Protein AF-A0A699J9R4-F1 (afdb_monomer_lite)

Radius of gyration: 21.5 Å; chains: 1; bounding box: 44×42×64 Å

Sequence (155 aa):
MDAMKDWKRITTMMLDENPSIELTDDDATNLNRLFCASVKKAVGERIVPAIDHQKPNHTKAQKEMIESSKNNITVCMIKNYPHLMRKYIAVKAKVLSLVKIIVHMDLELYSLKSQDQGELKDYAQNKLKEVEDELVVKVKSAIREVTNGDDEYFL

InterPro domains:
  IPR039662 Cohesin subunit Scc3/SA [PTHR11199] (2-117)
  IPR056396 Cohesin subunit SCC3/SA, HEAT-repeats domain [PF24571] (1-117)

Foldseek 3Di:
DVVLLPLLVLLCLLLDPPPVSNDDPVRNLVSLVSNLVSLCVQLPHDPDDDPDPDDDDDDPVSNVSNVVSQASVQVSCVVRVVSQCVVCVVPVVSVVSSVVSVVSHDCVVVCVVVVHPPCVVVVVVVVVVVVVVVVVVVVVVVVVVVVVVVPPPDD

Structure (mmCIF, N/CA/C/O backbone):
data_AF-A0A699J9R4-F1
#
_entry.id   AF-A0A699J9R4-F1
#
loop_
_atom_site.group_PDB
_atom_site.id
_atom_site.type_symbol
_atom_site.label_atom_id
_atom_site.label_alt_id
_atom_site.label_comp_id
_atom_site.label_asym_id
_atom_site.label_entity_id
_atom_site.label_seq_id
_atom_site.pdbx_PDB_ins_code
_atom_site.Cartn_x
_atom_site.Cartn_y
_atom_site.Cartn_z
_atom_site.occupancy
_atom_site.B_iso_or_equiv
_atom_site.auth_seq_id
_atom_site.auth_comp_id
_atom_site.auth_asym_id
_atom_site.auth_atom_id
_atom_site.pdbx_PDB_model_num
ATOM 1 N N . MET A 1 1 ? -0.769 4.253 23.135 1.00 59.78 1 MET A N 1
ATOM 2 C CA . MET A 1 1 ? -0.810 3.551 21.828 1.00 59.78 1 MET A CA 1
ATOM 3 C C . MET A 1 1 ? -0.939 4.532 20.656 1.00 59.78 1 MET A C 1
ATOM 5 O O . MET A 1 1 ? -0.663 4.133 19.533 1.00 59.78 1 MET A O 1
ATOM 9 N N . ASP A 1 2 ? -1.271 5.805 20.904 1.00 74.44 2 ASP A N 1
ATOM 10 C CA . ASP A 1 2 ? -1.506 6.814 19.856 1.00 74.44 2 ASP A CA 1
ATOM 11 C C . ASP A 1 2 ? -0.291 7.137 18.987 1.00 74.44 2 ASP A C 1
ATOM 13 O O . ASP A 1 2 ? -0.450 7.320 17.787 1.00 74.44 2 ASP A O 1
ATOM 17 N N . ALA A 1 3 ? 0.927 7.079 19.536 1.00 77.94 3 ALA A N 1
ATOM 18 C CA . ALA A 1 3 ? 2.150 7.259 18.749 1.00 77.94 3 ALA A CA 1
ATOM 19 C C . ALA A 1 3 ? 2.271 6.252 17.586 1.00 77.94 3 ALA A C 1
ATOM 21 O O . ALA A 1 3 ? 2.770 6.590 16.519 1.00 77.94 3 ALA A O 1
ATOM 22 N N . MET A 1 4 ? 1.755 5.026 17.748 1.00 84.19 4 MET A N 1
ATOM 23 C CA . MET A 1 4 ? 1.769 4.006 16.686 1.00 84.19 4 MET A CA 1
ATOM 24 C C . MET A 1 4 ? 0.748 4.289 15.571 1.00 84.19 4 MET A C 1
ATOM 26 O O . MET A 1 4 ? 0.805 3.650 14.520 1.00 84.19 4 MET A O 1
ATOM 30 N N . LYS A 1 5 ? -0.185 5.224 15.797 1.00 89.00 5 LYS A N 1
ATOM 31 C CA . LYS A 1 5 ? -1.186 5.686 14.828 1.00 89.00 5 LYS A CA 1
ATOM 32 C C . LYS A 1 5 ? -0.816 7.023 14.181 1.00 89.00 5 LYS A C 1
ATOM 34 O O . LYS A 1 5 ? -1.581 7.509 13.351 1.00 89.00 5 LYS A O 1
ATOM 39 N N . ASP A 1 6 ? 0.347 7.601 14.501 1.00 92.94 6 ASP A N 1
ATOM 40 C CA . ASP A 1 6 ? 0.863 8.781 13.798 1.00 92.94 6 ASP A CA 1
ATOM 41 C C . ASP A 1 6 ? 1.447 8.389 12.431 1.00 92.94 6 ASP A C 1
ATOM 43 O O . ASP A 1 6 ? 2.642 8.471 12.140 1.00 92.94 6 ASP A O 1
ATOM 47 N N . TRP A 1 7 ? 0.561 7.901 11.568 1.00 94.88 7 TRP A N 1
ATOM 48 C CA . TRP A 1 7 ? 0.883 7.440 10.225 1.00 94.88 7 TRP A CA 1
ATOM 49 C C . TRP A 1 7 ? 1.399 8.561 9.336 1.00 94.88 7 TRP A C 1
ATOM 51 O O . TRP A 1 7 ? 2.205 8.309 8.443 1.00 94.88 7 TRP A O 1
ATOM 61 N N . LYS A 1 8 ? 0.993 9.808 9.602 1.00 93.12 8 LYS A N 1
ATOM 62 C CA . LYS A 1 8 ? 1.555 10.974 8.923 1.00 93.12 8 LYS A CA 1
ATOM 63 C C . LYS A 1 8 ? 3.044 11.090 9.231 1.00 93.12 8 LYS A C 1
ATOM 65 O O . LYS A 1 8 ? 3.836 11.175 8.301 1.00 93.12 8 LYS A O 1
ATOM 70 N N . ARG A 1 9 ? 3.439 11.035 10.507 1.00 94.00 9 ARG A N 1
ATOM 71 C CA . ARG A 1 9 ? 4.856 11.095 10.880 1.00 94.00 9 ARG A CA 1
ATOM 72 C C . ARG A 1 9 ? 5.646 9.912 10.325 1.00 94.00 9 ARG A C 1
ATOM 74 O O . ARG A 1 9 ? 6.721 10.129 9.775 1.00 94.00 9 ARG A O 1
ATOM 81 N N . ILE A 1 10 ? 5.099 8.698 10.414 1.00 94.69 10 ILE A N 1
ATOM 82 C CA . ILE A 1 10 ? 5.744 7.478 9.898 1.00 94.69 10 ILE A CA 1
ATOM 83 C C . ILE A 1 10 ? 5.983 7.575 8.385 1.00 94.69 10 ILE A C 1
ATOM 85 O O . ILE A 1 10 ? 7.098 7.347 7.925 1.00 94.69 10 ILE A O 1
ATOM 89 N N . THR A 1 11 ? 4.967 7.954 7.606 1.00 94.19 11 THR A N 1
ATOM 90 C CA . THR A 1 11 ? 5.101 8.085 6.144 1.00 94.19 11 THR A CA 1
ATOM 91 C C . THR A 1 11 ? 6.066 9.200 5.750 1.00 94.19 11 THR A C 1
ATOM 93 O O . THR A 1 11 ? 6.838 9.011 4.815 1.00 94.19 11 THR A O 1
ATOM 96 N N . THR A 1 12 ? 6.103 10.318 6.485 1.00 93.69 12 THR A N 1
ATOM 97 C CA . THR A 1 12 ? 7.126 11.357 6.285 1.00 93.69 12 THR A CA 1
ATOM 98 C C . THR A 1 12 ? 8.535 10.827 6.552 1.00 93.69 12 THR A C 1
ATOM 100 O O . THR A 1 12 ? 9.411 11.064 5.734 1.00 93.69 12 THR A O 1
ATOM 103 N N . MET A 1 13 ? 8.751 10.066 7.631 1.00 94.00 13 MET A N 1
ATOM 104 C CA . MET A 1 13 ? 10.058 9.455 7.920 1.00 94.00 13 MET A CA 1
ATOM 105 C C . MET A 1 13 ? 10.493 8.469 6.830 1.00 94.00 13 MET A C 1
ATOM 107 O O . MET A 1 13 ? 11.653 8.453 6.444 1.00 94.00 13 MET A O 1
ATOM 111 N N . MET A 1 14 ? 9.569 7.663 6.297 1.00 93.44 14 MET A N 1
ATOM 112 C CA . MET A 1 14 ? 9.872 6.746 5.189 1.00 93.44 14 MET A CA 1
ATOM 113 C C . MET A 1 14 ? 10.244 7.498 3.900 1.00 93.44 14 MET A C 1
ATOM 115 O O . MET A 1 14 ? 11.089 7.047 3.125 1.00 93.44 14 MET A O 1
ATOM 119 N N . LEU A 1 15 ? 9.616 8.649 3.657 1.00 94.06 15 LEU A N 1
ATOM 120 C CA . LEU A 1 15 ? 9.849 9.467 2.469 1.00 94.06 15 LEU A CA 1
ATOM 121 C C . LEU A 1 15 ? 11.043 10.413 2.590 1.00 94.06 15 LEU A C 1
ATOM 123 O O . LEU A 1 15 ? 11.474 10.905 1.557 1.00 94.06 15 LEU A O 1
ATOM 127 N N . ASP A 1 16 ? 11.598 10.627 3.782 1.00 91.88 16 ASP A N 1
ATOM 128 C CA . ASP A 1 16 ? 12.699 11.569 3.991 1.00 91.88 16 ASP A CA 1
ATOM 129 C C . ASP A 1 16 ? 13.937 11.188 3.158 1.00 91.88 16 ASP A C 1
ATOM 131 O O . ASP A 1 16 ? 14.339 10.022 3.115 1.00 91.88 16 ASP A O 1
ATOM 135 N N . GLU A 1 17 ? 14.490 12.167 2.447 1.00 87.12 17 GLU A N 1
ATOM 136 C CA . GLU A 1 17 ? 15.661 12.035 1.566 1.00 87.12 17 GLU A CA 1
ATOM 137 C C . GLU A 1 17 ? 16.864 12.814 2.117 1.00 87.12 17 GLU A C 1
ATOM 139 O O . GLU A 1 17 ? 17.897 12.910 1.461 1.00 87.12 17 GLU A O 1
ATOM 144 N N . ASN A 1 18 ? 16.748 13.407 3.311 1.00 89.69 18 ASN A N 1
ATOM 145 C CA . ASN A 1 18 ? 17.858 14.103 3.942 1.00 89.69 18 ASN A CA 1
ATOM 146 C C . ASN A 1 18 ? 18.941 13.090 4.359 1.00 89.69 18 ASN A C 1
ATOM 148 O O . ASN A 1 18 ? 18.699 12.320 5.290 1.00 89.69 18 ASN A O 1
ATOM 152 N N . PRO A 1 19 ? 20.157 13.138 3.777 1.00 83.81 19 PRO A N 1
ATOM 153 C CA . PRO A 1 19 ? 21.193 12.132 4.023 1.00 83.81 19 PRO A CA 1
ATOM 154 C C . PRO A 1 19 ? 21.604 11.998 5.497 1.00 83.81 19 PRO A C 1
ATOM 156 O O . PRO A 1 19 ? 22.074 10.948 5.919 1.00 83.81 19 PRO A O 1
ATOM 159 N N . SER A 1 20 ? 21.420 13.052 6.300 1.00 84.75 20 SER A N 1
ATOM 160 C CA . SER A 1 20 ? 21.769 13.056 7.728 1.00 84.75 20 SER A CA 1
ATOM 161 C C . SER A 1 20 ? 20.805 12.252 8.605 1.00 84.75 20 SER A C 1
ATOM 163 O O . SER A 1 20 ? 21.132 11.945 9.749 1.00 84.75 20 SER A O 1
ATOM 165 N N . ILE A 1 21 ? 19.598 11.975 8.109 1.00 85.31 21 ILE A N 1
ATOM 166 C CA . ILE A 1 21 ? 18.527 11.278 8.841 1.00 85.31 21 ILE A CA 1
ATOM 167 C C . ILE A 1 21 ? 17.839 10.209 7.984 1.00 85.31 21 ILE A C 1
ATOM 169 O O . ILE A 1 21 ? 16.814 9.660 8.394 1.00 85.31 21 ILE A O 1
ATOM 173 N N . GLU A 1 22 ? 18.377 9.933 6.795 1.00 89.62 22 GLU A N 1
ATOM 174 C CA . GLU A 1 22 ? 17.865 8.909 5.902 1.00 89.62 22 GLU A CA 1
ATOM 175 C C . GLU A 1 22 ? 17.963 7.550 6.592 1.00 89.62 22 GLU A C 1
ATOM 177 O O . GLU A 1 22 ? 18.964 7.197 7.221 1.00 89.62 22 GLU A O 1
ATOM 182 N N . LEU A 1 23 ? 16.877 6.791 6.503 1.00 90.50 23 LEU A N 1
ATOM 183 C CA . LEU A 1 23 ? 16.808 5.478 7.117 1.00 90.50 23 LEU A CA 1
ATOM 184 C C . LEU A 1 23 ? 17.715 4.509 6.367 1.00 90.50 23 LEU A C 1
ATOM 186 O O . LEU A 1 23 ? 17.668 4.420 5.138 1.00 90.50 23 LEU A O 1
ATOM 190 N N . THR A 1 24 ? 18.453 3.701 7.124 1.00 92.19 24 THR A N 1
ATOM 191 C CA . THR A 1 24 ? 19.108 2.518 6.565 1.00 92.19 24 THR A CA 1
ATOM 192 C C . THR A 1 24 ? 18.065 1.583 5.943 1.00 92.19 24 THR A C 1
ATOM 194 O O . THR A 1 24 ? 16.870 1.653 6.255 1.00 92.19 24 THR A O 1
ATOM 197 N N . ASP A 1 25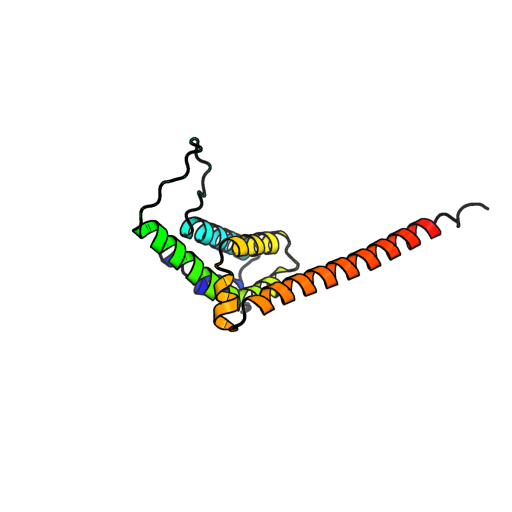 ? 18.485 0.677 5.057 1.00 90.00 25 ASP A N 1
ATOM 198 C CA . ASP A 1 25 ? 17.544 -0.253 4.422 1.00 90.00 25 ASP A CA 1
ATOM 199 C C . ASP A 1 25 ? 16.800 -1.129 5.450 1.00 90.00 25 ASP A C 1
ATOM 201 O O . ASP A 1 25 ? 15.589 -1.360 5.316 1.00 90.00 25 ASP A O 1
ATOM 205 N N . ASP A 1 26 ? 17.505 -1.532 6.511 1.00 91.12 26 ASP A N 1
ATOM 206 C CA . ASP A 1 26 ? 16.963 -2.286 7.641 1.00 91.12 26 ASP A CA 1
ATOM 207 C C . ASP A 1 26 ? 15.961 -1.455 8.445 1.00 91.12 26 ASP A C 1
ATOM 209 O O . ASP A 1 26 ? 14.844 -1.916 8.706 1.00 91.12 26 ASP A O 1
ATOM 213 N N . ASP A 1 27 ? 16.299 -0.206 8.779 1.00 93.12 27 ASP A N 1
ATOM 214 C CA . ASP A 1 27 ? 15.396 0.689 9.508 1.00 93.12 27 ASP A CA 1
ATOM 215 C C . ASP A 1 27 ? 14.145 1.010 8.691 1.00 93.12 27 ASP A C 1
ATOM 217 O O . ASP A 1 27 ? 13.029 0.956 9.212 1.00 93.12 27 ASP A O 1
ATOM 221 N N . ALA A 1 28 ? 14.294 1.261 7.388 1.00 92.06 28 ALA A N 1
ATOM 222 C CA . ALA A 1 28 ? 13.175 1.476 6.478 1.00 92.06 28 ALA A CA 1
ATOM 223 C C . ALA A 1 28 ? 12.277 0.232 6.392 1.00 92.06 28 ALA A C 1
ATOM 225 O O . ALA A 1 28 ? 11.046 0.336 6.378 1.00 92.06 28 ALA A O 1
ATOM 226 N N . THR A 1 29 ? 12.871 -0.962 6.361 1.00 91.81 29 THR A N 1
ATOM 227 C CA . THR A 1 29 ? 12.135 -2.232 6.366 1.00 91.81 29 THR A CA 1
ATOM 228 C C . THR A 1 29 ? 11.381 -2.437 7.679 1.00 91.81 29 THR A C 1
ATOM 230 O O . THR A 1 29 ? 10.202 -2.810 7.664 1.00 91.81 29 THR A O 1
ATOM 233 N N . ASN A 1 30 ? 12.017 -2.154 8.813 1.00 93.00 30 ASN A N 1
ATOM 234 C CA . ASN A 1 30 ? 11.406 -2.256 10.134 1.00 93.00 30 ASN A CA 1
ATOM 235 C C . ASN A 1 30 ? 10.280 -1.236 10.319 1.00 93.00 30 ASN A C 1
ATOM 237 O O . ASN A 1 30 ? 9.200 -1.596 10.794 1.00 93.00 30 ASN A O 1
ATOM 241 N N . LEU A 1 31 ? 10.478 0.002 9.865 1.00 93.88 31 LEU A N 1
ATOM 242 C CA . LEU A 1 31 ? 9.460 1.044 9.906 1.00 93.88 31 LEU A CA 1
ATOM 243 C C . LEU A 1 31 ? 8.259 0.694 9.020 1.00 93.88 31 LEU A C 1
ATOM 245 O O . LEU A 1 31 ? 7.117 0.852 9.447 1.00 93.88 31 LEU A O 1
ATOM 249 N N . ASN A 1 32 ? 8.488 0.128 7.833 1.00 93.12 32 ASN A N 1
ATOM 250 C CA . ASN A 1 32 ? 7.415 -0.349 6.961 1.00 93.12 32 ASN A CA 1
ATOM 251 C C . ASN A 1 32 ? 6.613 -1.502 7.599 1.00 93.12 32 ASN A C 1
ATOM 253 O O . ASN A 1 32 ? 5.382 -1.533 7.530 1.00 93.12 32 ASN A O 1
ATOM 257 N N . ARG A 1 33 ? 7.291 -2.443 8.271 1.00 91.62 33 ARG A N 1
ATOM 258 C CA . ARG A 1 33 ? 6.631 -3.521 9.030 1.00 91.62 33 ARG A CA 1
ATOM 259 C C . ARG A 1 33 ? 5.801 -2.966 10.185 1.00 91.62 33 ARG A C 1
ATOM 261 O O . ARG A 1 33 ? 4.652 -3.378 10.351 1.00 91.62 33 ARG A O 1
ATOM 268 N N . LEU A 1 34 ? 6.360 -2.023 10.946 1.00 93.06 34 LEU A N 1
ATOM 269 C CA . LEU A 1 34 ? 5.670 -1.336 12.037 1.00 93.06 34 LEU A CA 1
ATOM 270 C C . LEU A 1 34 ? 4.425 -0.609 11.525 1.00 93.06 34 LEU A C 1
ATOM 272 O O . LEU A 1 34 ? 3.353 -0.754 12.109 1.00 93.06 34 LEU A O 1
ATOM 276 N N . PHE A 1 35 ? 4.556 0.119 10.416 1.00 94.00 35 PHE A N 1
ATOM 277 C CA . PHE A 1 35 ? 3.461 0.820 9.761 1.00 94.00 35 PHE A CA 1
ATOM 278 C C . PHE A 1 35 ? 2.323 -0.134 9.383 1.00 94.00 35 PHE A C 1
ATOM 280 O O . PHE A 1 35 ? 1.179 0.062 9.787 1.00 94.00 35 PHE A O 1
ATOM 287 N N . CYS A 1 36 ? 2.641 -1.229 8.688 1.00 91.50 36 CYS A N 1
ATOM 288 C CA . CYS A 1 36 ? 1.651 -2.235 8.309 1.00 91.50 36 CYS A CA 1
ATOM 289 C C . CYS A 1 36 ? 0.966 -2.857 9.534 1.00 91.50 36 CYS A C 1
ATOM 291 O O . CYS A 1 36 ? -0.256 -3.002 9.565 1.00 91.50 36 CYS A O 1
ATOM 293 N N . ALA A 1 37 ? 1.742 -3.230 10.554 1.00 91.00 37 ALA A N 1
ATOM 294 C CA . ALA A 1 37 ? 1.213 -3.840 11.768 1.00 91.00 37 ALA A CA 1
ATOM 295 C C . ALA A 1 37 ? 0.308 -2.875 12.547 1.00 91.00 37 ALA A C 1
ATOM 297 O O . ALA A 1 37 ? -0.718 -3.297 13.084 1.00 91.00 37 ALA A O 1
ATOM 298 N N . SER A 1 38 ? 0.652 -1.584 12.593 1.00 93.44 38 SER A N 1
ATOM 299 C CA . SER A 1 38 ? -0.149 -0.591 13.304 1.00 93.44 38 SER A CA 1
ATOM 300 C C . SER A 1 38 ? -1.471 -0.299 12.598 1.00 93.44 38 SER A C 1
ATOM 302 O O . SER A 1 38 ? -2.495 -0.198 13.276 1.00 93.44 38 SER A O 1
ATOM 304 N N . VAL A 1 39 ? -1.485 -0.267 11.259 1.00 93.31 39 VAL A N 1
ATOM 305 C CA . VAL A 1 39 ? -2.722 -0.184 10.463 1.00 93.31 39 VAL A CA 1
ATOM 306 C C . VAL A 1 39 ? -3.615 -1.389 10.735 1.00 93.31 39 VAL A C 1
ATOM 308 O O . VAL A 1 39 ? -4.756 -1.211 11.159 1.00 93.31 39 VAL A O 1
ATOM 311 N N . LYS A 1 40 ? -3.084 -2.609 10.590 1.00 90.81 40 LYS A N 1
ATOM 312 C CA . LYS A 1 40 ? -3.826 -3.857 10.839 1.00 90.81 40 LYS A CA 1
ATOM 313 C C . LYS A 1 40 ? -4.443 -3.899 12.231 1.00 90.81 40 LYS A C 1
ATOM 315 O O . LYS A 1 40 ? -5.631 -4.171 12.385 1.00 90.81 40 LYS A O 1
ATOM 320 N N . LYS A 1 41 ? -3.655 -3.539 13.247 1.00 90.25 41 LYS A N 1
ATOM 321 C CA . LYS A 1 41 ? -4.136 -3.437 14.626 1.00 90.25 41 LYS A CA 1
ATOM 322 C C . LYS A 1 41 ? -5.285 -2.442 14.761 1.00 90.25 41 LYS A C 1
ATOM 324 O O . LYS A 1 41 ? -6.256 -2.719 15.459 1.00 90.25 41 LYS A O 1
ATOM 329 N N . ALA A 1 42 ? -5.157 -1.272 14.135 1.00 90.94 42 ALA A N 1
ATOM 330 C CA . ALA A 1 42 ? -6.137 -0.199 14.245 1.00 90.94 42 ALA A CA 1
ATOM 331 C C . ALA A 1 42 ? -7.476 -0.553 13.587 1.00 90.94 42 ALA A C 1
ATOM 333 O O . ALA A 1 42 ? -8.512 -0.119 14.084 1.00 90.94 42 ALA A O 1
ATOM 334 N N . VAL A 1 43 ? -7.461 -1.373 12.531 1.00 88.12 43 VAL A N 1
ATOM 335 C CA . VAL A 1 43 ? -8.678 -1.863 11.865 1.00 88.12 43 VAL A CA 1
ATOM 336 C C . VAL A 1 43 ? -9.234 -3.159 12.471 1.00 88.12 43 VAL A C 1
ATOM 338 O O . VAL A 1 43 ? -10.186 -3.729 11.944 1.00 88.12 43 VAL A O 1
ATOM 341 N N . GLY A 1 44 ? -8.675 -3.613 13.597 1.00 83.06 44 GLY A N 1
ATOM 342 C CA . GLY A 1 44 ? -9.162 -4.778 14.337 1.00 83.06 44 GLY A CA 1
ATOM 343 C C . GLY A 1 44 ? -8.684 -6.128 13.799 1.00 83.06 44 GLY A C 1
ATOM 344 O O . GLY A 1 44 ? -9.174 -7.161 14.257 1.00 83.06 44 GLY A O 1
ATOM 345 N N . GLU A 1 45 ? -7.720 -6.160 12.871 1.00 82.94 45 GLU A N 1
ATOM 346 C CA . GLU A 1 45 ? -7.126 -7.425 12.446 1.00 82.94 45 GLU A CA 1
ATOM 347 C C . GLU A 1 45 ? -6.324 -8.061 13.579 1.00 82.94 45 GLU A C 1
ATOM 349 O O . GLU A 1 45 ? -5.542 -7.420 14.291 1.00 82.94 45 GLU A O 1
ATOM 354 N N . ARG A 1 46 ? -6.492 -9.377 13.715 1.00 70.56 46 ARG A N 1
ATOM 355 C CA . ARG A 1 46 ? -5.679 -10.175 14.625 1.00 70.56 46 ARG A CA 1
ATOM 356 C C . ARG A 1 46 ? -4.258 -10.257 14.076 1.00 70.56 46 ARG A C 1
ATOM 358 O O . ARG A 1 46 ? -4.023 -10.812 13.011 1.00 70.56 46 ARG A O 1
ATOM 365 N N . ILE A 1 47 ? -3.314 -9.714 14.838 1.00 65.56 47 ILE A N 1
ATOM 366 C CA . ILE A 1 47 ? -1.879 -9.776 14.523 1.00 65.56 47 ILE A CA 1
ATOM 367 C C . ILE A 1 47 ? -1.306 -11.155 14.886 1.00 65.56 47 ILE A C 1
ATOM 369 O O . ILE A 1 47 ? -0.334 -11.601 14.286 1.00 65.56 47 ILE A O 1
ATOM 373 N N . VAL A 1 48 ? -1.926 -11.840 15.852 1.00 69.56 48 VAL A N 1
ATOM 374 C CA . VAL A 1 48 ? -1.541 -13.179 16.315 1.00 69.56 48 VAL A CA 1
ATOM 375 C C . VAL A 1 48 ? -2.637 -14.176 15.918 1.00 69.56 48 VAL A C 1
ATOM 377 O O . VAL A 1 48 ? -3.811 -13.893 16.181 1.00 69.56 48 VAL A O 1
ATOM 380 N N . PRO A 1 49 ? -2.297 -15.327 15.305 1.00 61.16 49 PRO A N 1
ATOM 381 C CA . PRO A 1 49 ? -3.257 -16.394 15.045 1.00 61.16 49 PRO A CA 1
ATOM 382 C C . PRO A 1 49 ? -3.889 -16.860 16.360 1.00 61.16 49 PRO A C 1
ATOM 384 O O . PRO A 1 49 ? -3.185 -17.236 17.294 1.00 61.16 49 PRO A O 1
ATOM 387 N N . ALA A 1 50 ? -5.215 -16.804 16.456 1.00 61.19 50 ALA A N 1
ATOM 388 C CA . ALA A 1 50 ? -5.921 -17.343 17.609 1.00 61.19 50 ALA A CA 1
ATOM 389 C C . ALA A 1 50 ? -6.131 -18.851 17.427 1.00 61.19 50 ALA A C 1
ATOM 391 O O . ALA A 1 50 ? -6.403 -19.303 16.318 1.00 61.19 50 ALA A O 1
ATOM 392 N N . ILE A 1 51 ? -6.070 -19.598 18.532 1.00 61.03 51 ILE A N 1
ATOM 393 C CA . ILE A 1 51 ? -6.476 -21.014 18.596 1.00 61.03 51 ILE A CA 1
ATOM 394 C C . ILE A 1 51 ? -7.983 -21.148 18.291 1.00 61.03 51 ILE A C 1
ATOM 396 O O . ILE A 1 51 ? -8.450 -22.199 17.869 1.00 61.03 51 ILE A O 1
ATOM 400 N N . ASP A 1 52 ? -8.728 -20.052 18.453 1.00 59.12 52 ASP A N 1
ATOM 401 C CA . ASP A 1 52 ? -10.173 -19.994 18.302 1.00 59.12 52 ASP A CA 1
ATOM 402 C C . ASP A 1 52 ? -10.593 -19.218 17.036 1.00 59.12 52 ASP A C 1
ATOM 404 O O . ASP A 1 52 ? -10.273 -18.031 16.855 1.00 59.12 52 ASP A O 1
ATOM 408 N N . HIS A 1 53 ? -11.325 -19.886 16.139 1.00 64.94 53 HIS A N 1
ATOM 409 C CA . HIS A 1 53 ? -11.755 -19.348 14.840 1.00 64.94 53 HIS A CA 1
ATOM 410 C C . HIS A 1 53 ? -12.898 -18.325 14.945 1.00 64.94 53 HIS A C 1
ATOM 412 O O . HIS A 1 53 ? -13.274 -17.710 13.943 1.00 64.94 53 HIS A O 1
ATOM 418 N N . GLN A 1 54 ? -13.448 -18.101 16.142 1.00 60.88 54 GLN A N 1
ATOM 419 C CA . GLN A 1 54 ? -14.575 -17.195 16.327 1.00 60.88 54 GLN A CA 1
ATOM 420 C C . GLN A 1 54 ? -14.184 -15.749 15.978 1.00 60.88 54 GLN A C 1
ATOM 422 O O . GLN A 1 54 ? -13.124 -15.252 16.377 1.00 60.88 54 GLN A O 1
ATOM 427 N N . LYS A 1 55 ? -15.011 -15.068 15.172 1.00 64.88 55 LYS A N 1
ATOM 428 C CA . LYS A 1 55 ? -14.823 -13.642 14.867 1.00 64.88 55 LYS A CA 1
ATOM 429 C C . LYS A 1 55 ? -15.018 -12.837 16.161 1.00 64.88 55 LYS A C 1
ATOM 431 O O . LYS A 1 55 ? -16.035 -13.039 16.822 1.00 64.88 55 LYS A O 1
ATOM 436 N N . PRO A 1 56 ? -14.094 -11.931 16.529 1.00 65.81 56 PRO A N 1
ATOM 437 C CA . PRO A 1 56 ? -14.271 -11.087 17.703 1.00 65.81 56 PRO A CA 1
ATOM 438 C C . PRO A 1 56 ? -15.534 -10.232 17.550 1.00 65.81 56 PRO A C 1
ATOM 440 O O . PRO A 1 56 ? -15.694 -9.526 16.553 1.00 65.81 56 PRO A O 1
ATOM 443 N N . ASN A 1 57 ? -16.4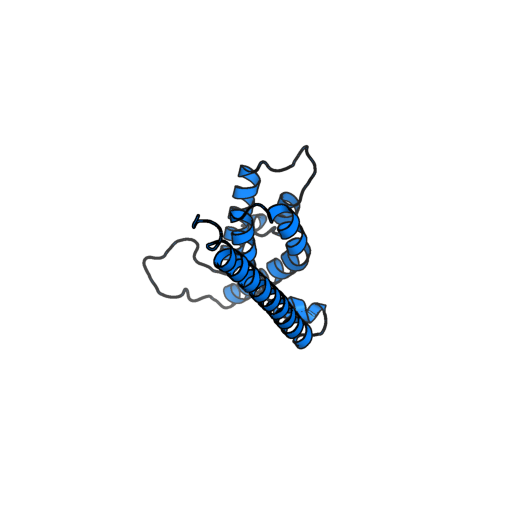33 -10.278 18.531 1.00 73.50 57 ASN A N 1
ATOM 444 C CA . ASN A 1 57 ? -17.577 -9.373 18.569 1.00 73.50 57 ASN A CA 1
ATOM 445 C C . ASN A 1 57 ? -17.090 -7.974 18.971 1.00 73.50 57 ASN A C 1
ATOM 447 O O . ASN A 1 57 ? -16.672 -7.765 20.108 1.00 73.50 57 ASN A O 1
ATOM 451 N N . HIS A 1 58 ? -17.135 -7.017 18.042 1.00 80.75 58 HIS A N 1
ATOM 452 C CA . HIS A 1 58 ? -16.777 -5.626 18.325 1.00 80.75 58 HIS A CA 1
ATOM 453 C C . HIS A 1 58 ? -17.949 -4.851 18.928 1.00 80.75 58 HIS A C 1
ATOM 455 O O . HIS A 1 58 ? -19.069 -4.890 18.406 1.00 80.75 58 HIS A O 1
ATOM 461 N N . THR A 1 59 ? -17.672 -4.086 19.985 1.00 89.56 59 THR A N 1
ATOM 462 C CA . THR A 1 59 ? -18.637 -3.132 20.548 1.00 89.56 59 THR A CA 1
ATOM 463 C C . THR A 1 59 ? -18.908 -1.987 19.566 1.00 89.56 59 THR A C 1
ATOM 465 O O . THR A 1 59 ? -18.126 -1.745 18.644 1.00 89.56 59 THR A O 1
ATOM 468 N N . LYS A 1 60 ? -20.008 -1.244 19.755 1.00 90.62 60 LYS A N 1
ATOM 469 C CA . LYS A 1 60 ? -20.335 -0.078 18.913 1.00 90.62 60 LYS A CA 1
ATOM 470 C C . LYS A 1 60 ? -19.185 0.939 18.870 1.00 90.62 60 LYS A C 1
ATOM 472 O O . LYS A 1 60 ? -18.734 1.294 17.788 1.00 90.62 60 LYS A O 1
ATOM 477 N N . ALA A 1 61 ? -18.649 1.302 20.036 1.00 90.94 61 ALA A N 1
ATOM 478 C CA . ALA A 1 61 ? -17.513 2.216 20.140 1.00 90.94 61 ALA A CA 1
ATOM 479 C C . ALA A 1 61 ? -16.266 1.687 19.407 1.00 90.94 61 ALA A C 1
ATOM 481 O O . ALA A 1 61 ? -15.578 2.439 18.725 1.00 90.94 61 ALA A O 1
ATOM 482 N N . GLN A 1 62 ? -15.987 0.379 19.478 1.00 88.50 62 GLN A N 1
ATOM 483 C CA . GLN A 1 62 ? -14.865 -0.216 18.743 1.00 88.50 62 GLN A CA 1
ATOM 484 C C . GLN A 1 62 ? -15.061 -0.147 17.227 1.00 88.50 62 GLN A C 1
ATOM 486 O O . GLN A 1 62 ? -14.104 0.138 16.512 1.00 88.50 62 GLN A O 1
ATOM 491 N N . LYS A 1 63 ? -16.283 -0.375 16.730 1.00 90.12 63 LYS A N 1
ATOM 492 C CA . LYS A 1 63 ? -16.594 -0.239 15.300 1.00 90.12 63 LYS A CA 1
ATOM 493 C C . LYS A 1 63 ? -16.375 1.195 14.818 1.00 90.12 63 LYS A C 1
ATOM 495 O O . LYS A 1 63 ? -15.728 1.388 13.798 1.00 90.12 63 LYS A O 1
ATOM 500 N N . GLU A 1 64 ? -16.834 2.186 15.580 1.00 92.19 64 GLU A N 1
ATOM 501 C CA . GLU A 1 64 ? -16.621 3.609 15.273 1.00 92.19 64 GLU A CA 1
ATOM 502 C C . GLU A 1 64 ? -15.126 3.976 15.265 1.00 92.19 64 GLU A C 1
ATOM 504 O O . GLU A 1 64 ? -14.657 4.673 14.365 1.00 92.19 64 GLU A O 1
ATOM 509 N N . MET A 1 65 ? -14.340 3.449 16.210 1.00 90.56 65 MET A N 1
ATOM 510 C CA . MET A 1 65 ? -12.884 3.645 16.240 1.00 90.56 65 MET A CA 1
ATOM 511 C C . MET A 1 65 ? -12.156 2.980 15.064 1.00 90.56 65 MET A C 1
ATOM 513 O O . MET A 1 65 ? -11.172 3.535 14.563 1.00 90.56 65 MET A O 1
ATOM 517 N N . ILE A 1 66 ? -12.599 1.793 14.639 1.00 91.19 66 ILE A N 1
ATOM 518 C CA . ILE A 1 66 ? -12.071 1.097 13.457 1.00 91.19 66 ILE A CA 1
ATOM 519 C C . ILE A 1 66 ? -12.368 1.919 12.205 1.00 91.19 66 ILE A C 1
ATOM 521 O O . ILE A 1 66 ? -11.462 2.163 11.413 1.00 91.19 66 ILE A O 1
ATOM 525 N N . GLU A 1 67 ? -13.601 2.396 12.058 1.00 91.50 67 GLU A N 1
ATOM 526 C CA . GLU A 1 67 ? -14.008 3.186 10.898 1.00 91.50 67 GLU A CA 1
ATOM 527 C C . GLU A 1 67 ? -13.251 4.520 10.832 1.00 91.50 67 GLU A C 1
ATOM 529 O O . GLU A 1 67 ? -12.652 4.863 9.816 1.00 91.50 67 GLU A O 1
ATOM 534 N N . SER A 1 68 ? -13.123 5.215 11.967 1.00 92.25 68 SER A N 1
ATOM 535 C CA . SER A 1 68 ? -12.269 6.404 12.072 1.00 92.25 68 SER A CA 1
ATOM 536 C C . SER A 1 68 ? -10.812 6.109 11.684 1.00 92.25 68 SER A C 1
ATOM 538 O O . SER A 1 68 ? -10.169 6.901 10.992 1.00 92.25 68 SER A O 1
ATOM 540 N N . SER A 1 69 ? -10.290 4.944 12.081 1.00 93.38 69 SER A N 1
ATOM 541 C CA . SER A 1 69 ? -8.937 4.513 11.726 1.00 93.38 69 SER A CA 1
ATOM 542 C C . SER A 1 69 ? -8.790 4.274 10.217 1.00 93.38 69 SER A C 1
ATOM 544 O O . SER A 1 69 ? -7.800 4.731 9.649 1.00 93.38 69 SER A O 1
ATOM 546 N N . LYS A 1 70 ? -9.769 3.645 9.548 1.00 92.62 70 LYS A N 1
ATOM 547 C CA . LYS A 1 70 ? -9.782 3.490 8.079 1.00 92.62 70 LYS A CA 1
ATOM 548 C C . LYS A 1 70 ? -9.768 4.838 7.360 1.00 92.62 70 LYS A C 1
ATOM 550 O O . LYS A 1 70 ? -8.968 5.045 6.446 1.00 92.62 70 LYS A O 1
ATOM 555 N N . ASN A 1 71 ? -10.570 5.794 7.821 1.00 91.75 71 ASN A N 1
ATOM 556 C CA . ASN A 1 71 ? -10.615 7.134 7.231 1.00 91.75 71 ASN A CA 1
ATOM 557 C C . ASN A 1 71 ? -9.269 7.855 7.373 1.00 91.75 71 ASN A C 1
ATOM 559 O O . ASN A 1 71 ? -8.744 8.416 6.408 1.00 91.75 71 ASN A O 1
ATOM 563 N N . ASN A 1 72 ? -8.651 7.769 8.552 1.00 91.88 72 ASN A N 1
ATOM 564 C CA . ASN A 1 72 ? -7.356 8.391 8.818 1.00 91.88 72 ASN A CA 1
ATOM 565 C C . ASN A 1 72 ? -6.228 7.799 7.956 1.00 91.88 72 ASN A C 1
ATOM 567 O O . ASN A 1 72 ? -5.446 8.561 7.377 1.00 91.88 72 ASN A O 1
ATOM 571 N N . ILE A 1 73 ? -6.147 6.465 7.822 1.00 92.94 73 ILE A N 1
ATOM 572 C CA . ILE A 1 73 ? -5.119 5.839 6.972 1.00 92.94 73 ILE A CA 1
ATOM 573 C C . ILE A 1 73 ? -5.348 6.183 5.504 1.00 92.94 73 ILE A C 1
ATOM 575 O O . ILE A 1 73 ? -4.396 6.488 4.788 1.00 92.94 73 ILE A O 1
ATOM 579 N N . THR A 1 74 ? -6.607 6.232 5.075 1.00 92.19 74 THR A N 1
ATOM 580 C CA . THR A 1 74 ? -6.980 6.599 3.710 1.00 92.19 74 THR A CA 1
ATOM 581 C C . THR A 1 74 ? -6.515 8.009 3.370 1.00 92.19 74 THR A C 1
ATOM 583 O O . THR A 1 74 ? -5.808 8.206 2.385 1.00 92.19 74 THR A O 1
ATOM 586 N N . VAL A 1 75 ? -6.824 8.999 4.214 1.00 90.00 75 VAL A N 1
ATOM 587 C CA . VAL A 1 75 ? -6.391 10.389 3.999 1.00 90.00 75 VAL A CA 1
ATOM 588 C C . VAL A 1 75 ? -4.867 10.512 3.979 1.00 90.00 75 VAL A C 1
ATOM 590 O O . VAL A 1 75 ? -4.330 11.269 3.165 1.00 90.00 75 VAL A O 1
ATOM 593 N N . CYS A 1 76 ? -4.174 9.782 4.856 1.00 91.75 76 CYS A N 1
ATOM 594 C CA . CYS A 1 76 ? -2.716 9.751 4.899 1.00 91.75 76 CYS A CA 1
ATOM 595 C C . CYS A 1 76 ? -2.131 9.193 3.595 1.00 91.75 76 CYS A C 1
ATOM 597 O O . CYS A 1 76 ? -1.246 9.797 2.990 1.00 91.75 76 CYS A O 1
ATOM 599 N N . MET A 1 77 ? -2.646 8.063 3.132 1.00 91.38 77 MET A N 1
ATOM 600 C CA . MET A 1 77 ? -2.056 7.330 2.025 1.00 91.38 77 MET A CA 1
ATOM 601 C C . MET A 1 77 ? -2.506 7.836 0.649 1.00 91.38 77 MET A C 1
ATOM 603 O O . MET A 1 77 ? -1.691 7.778 -0.258 1.00 91.38 77 MET A O 1
ATOM 607 N N . ILE A 1 78 ? -3.692 8.441 0.481 1.00 88.12 78 ILE A N 1
ATOM 608 C CA . ILE A 1 78 ? -4.059 9.157 -0.768 1.00 88.12 78 ILE A CA 1
ATOM 609 C C . ILE A 1 78 ? -2.939 10.118 -1.188 1.00 88.12 78 ILE A C 1
ATOM 611 O O . ILE A 1 78 ? -2.570 10.195 -2.356 1.00 88.12 78 ILE A O 1
ATOM 615 N N . LYS A 1 79 ? -2.385 10.850 -0.213 1.00 86.31 79 LYS A N 1
ATOM 616 C CA . LYS A 1 79 ? -1.344 11.853 -0.455 1.00 86.31 79 LYS A CA 1
ATOM 617 C C . LYS A 1 79 ? 0.036 11.233 -0.661 1.00 86.31 79 LYS A C 1
ATOM 619 O O . LYS A 1 79 ? 0.798 11.725 -1.478 1.00 86.31 79 LYS A O 1
ATOM 624 N N . ASN A 1 80 ? 0.365 10.180 0.087 1.00 91.12 80 ASN A N 1
ATOM 625 C CA . ASN A 1 80 ? 1.736 9.668 0.177 1.00 91.12 80 ASN A CA 1
ATOM 626 C C . ASN A 1 80 ? 1.997 8.406 -0.662 1.00 91.12 80 ASN A C 1
ATOM 628 O O . ASN A 1 80 ? 3.150 8.122 -0.979 1.00 91.12 80 A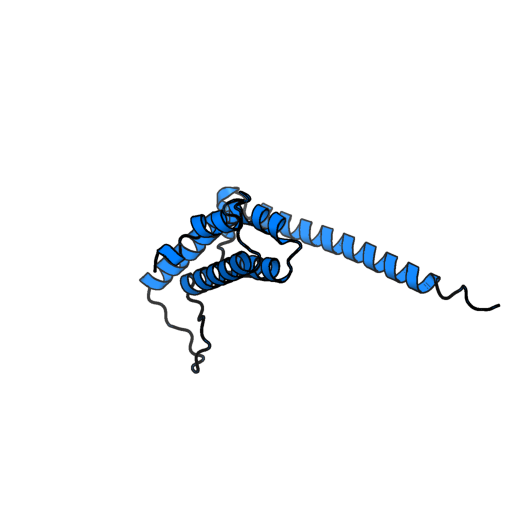SN A O 1
ATOM 632 N N . TYR A 1 81 ? 0.962 7.653 -1.045 1.00 91.31 81 TYR A N 1
ATOM 633 C CA . TYR A 1 81 ? 1.095 6.373 -1.749 1.00 91.31 81 TYR A CA 1
ATOM 634 C C . TYR A 1 81 ? 1.881 6.493 -3.066 1.00 91.31 81 TYR A C 1
ATOM 636 O O . TYR A 1 81 ? 2.812 5.708 -3.244 1.00 91.31 81 TYR A O 1
ATOM 644 N N . PRO A 1 82 ? 1.632 7.484 -3.954 1.00 90.75 82 PRO A N 1
ATOM 645 C CA . PRO A 1 82 ? 2.414 7.627 -5.185 1.00 90.75 82 PRO A CA 1
ATOM 646 C C . PRO A 1 82 ? 3.908 7.853 -4.923 1.00 90.75 82 PRO A C 1
ATOM 648 O O . PRO A 1 82 ? 4.752 7.298 -5.623 1.00 90.75 82 PRO A O 1
ATOM 651 N N . HIS A 1 83 ? 4.244 8.635 -3.896 1.00 93.88 83 HIS A N 1
ATOM 652 C CA . HIS A 1 83 ? 5.629 8.921 -3.525 1.00 93.88 83 HIS A CA 1
ATOM 653 C C . HIS A 1 83 ? 6.318 7.689 -2.931 1.00 93.88 83 HIS A C 1
ATOM 655 O O . HIS A 1 83 ? 7.436 7.360 -3.320 1.00 93.88 83 HIS A O 1
ATOM 661 N N . LEU A 1 84 ? 5.621 6.958 -2.056 1.00 93.62 84 LEU A N 1
ATOM 662 C CA . LEU A 1 84 ? 6.124 5.715 -1.469 1.00 93.62 84 LEU A CA 1
ATOM 663 C C . LEU A 1 84 ? 6.363 4.651 -2.544 1.00 93.62 84 LEU A C 1
ATOM 665 O O . LEU A 1 84 ? 7.385 3.968 -2.515 1.00 93.62 84 LEU A O 1
ATOM 669 N N . MET A 1 85 ? 5.451 4.539 -3.515 1.00 93.56 85 MET A N 1
ATOM 670 C CA . MET A 1 85 ? 5.623 3.649 -4.660 1.00 93.56 85 MET A CA 1
ATOM 671 C C . MET A 1 85 ? 6.857 4.030 -5.468 1.00 93.56 85 MET A C 1
ATOM 673 O O . MET A 1 85 ? 7.688 3.164 -5.700 1.00 93.56 85 MET A O 1
ATOM 677 N N . ARG A 1 86 ? 7.036 5.306 -5.838 1.00 94.00 86 ARG A N 1
ATOM 678 C CA . ARG A 1 86 ? 8.223 5.745 -6.596 1.00 94.00 86 ARG A CA 1
ATOM 679 C C . ARG A 1 86 ? 9.530 5.434 -5.866 1.00 94.00 86 ARG A C 1
ATOM 681 O O . ARG A 1 86 ? 10.436 4.893 -6.489 1.00 94.00 86 ARG A O 1
ATOM 688 N N . LYS A 1 87 ? 9.609 5.718 -4.560 1.00 93.62 87 LYS A N 1
ATOM 689 C CA . LYS A 1 87 ? 10.820 5.476 -3.756 1.00 93.62 87 LYS A CA 1
ATOM 690 C C . LYS A 1 87 ? 11.149 3.988 -3.624 1.00 93.62 87 LYS A C 1
ATOM 692 O O . LYS A 1 87 ? 12.313 3.607 -3.664 1.00 93.62 87 LYS A O 1
ATOM 697 N N . TYR A 1 88 ? 10.133 3.135 -3.476 1.00 92.50 88 TYR A N 1
ATOM 698 C CA . TYR A 1 88 ? 10.333 1.719 -3.163 1.00 92.50 88 TYR A CA 1
ATOM 699 C C . TYR A 1 88 ? 10.036 0.749 -4.309 1.00 92.50 88 TYR A C 1
ATOM 701 O O . TYR A 1 88 ? 10.117 -0.453 -4.072 1.00 92.50 88 TYR A O 1
ATOM 709 N N . ILE A 1 89 ? 9.735 1.207 -5.533 1.00 93.31 89 ILE A N 1
ATOM 710 C CA . ILE A 1 89 ? 9.299 0.340 -6.650 1.00 93.31 89 ILE A CA 1
ATOM 711 C C . ILE A 1 89 ? 10.288 -0.792 -6.966 1.00 93.31 89 ILE A C 1
ATOM 713 O O . ILE A 1 89 ? 9.872 -1.899 -7.298 1.00 93.31 89 ILE A O 1
ATOM 717 N N . ALA A 1 90 ? 11.588 -0.545 -6.788 1.00 92.00 90 ALA A N 1
ATOM 718 C CA . ALA A 1 90 ? 12.640 -1.539 -6.990 1.00 92.00 90 ALA A CA 1
ATOM 719 C C . ALA A 1 90 ? 12.724 -2.588 -5.858 1.00 92.00 90 ALA A C 1
ATOM 721 O O . ALA A 1 90 ? 13.336 -3.641 -6.027 1.00 92.00 90 ALA A O 1
ATOM 722 N N . VAL A 1 91 ? 12.095 -2.341 -4.703 1.00 91.62 91 VAL A N 1
ATOM 723 C CA . VAL A 1 91 ? 12.165 -3.197 -3.511 1.00 91.62 91 VAL A CA 1
ATOM 724 C C . VAL A 1 91 ? 10.862 -3.978 -3.338 1.00 91.62 91 VAL A C 1
ATOM 726 O O . VAL A 1 91 ? 9.956 -3.583 -2.596 1.00 91.62 91 VAL A O 1
ATOM 729 N N . LYS A 1 92 ? 10.787 -5.151 -3.981 1.00 91.12 92 LYS A N 1
ATOM 730 C CA . LYS A 1 92 ? 9.603 -6.036 -4.014 1.00 91.12 92 LYS A CA 1
ATOM 731 C C . LYS A 1 92 ? 8.924 -6.217 -2.651 1.00 91.12 92 LYS A C 1
ATOM 733 O O . LYS A 1 92 ? 7.705 -6.102 -2.550 1.00 91.12 92 LYS A O 1
ATOM 738 N N . ALA A 1 93 ? 9.688 -6.479 -1.588 1.00 90.00 93 ALA A N 1
ATOM 739 C CA . ALA A 1 93 ? 9.133 -6.702 -0.250 1.00 90.00 93 ALA A CA 1
ATOM 740 C C . ALA A 1 93 ? 8.414 -5.461 0.321 1.00 90.00 93 ALA A C 1
ATOM 742 O O . ALA A 1 93 ? 7.366 -5.589 0.967 1.00 90.00 93 ALA A O 1
ATOM 743 N N . LYS A 1 94 ? 8.944 -4.259 0.059 1.00 89.75 94 LYS A N 1
ATOM 744 C CA . LYS A 1 94 ? 8.356 -2.993 0.516 1.00 89.75 94 LYS A CA 1
ATOM 745 C C . LYS A 1 94 ? 7.099 -2.659 -0.286 1.00 89.75 94 LYS A C 1
ATOM 747 O O . LYS A 1 94 ? 6.070 -2.376 0.327 1.00 89.75 94 LYS A O 1
ATOM 752 N N . VAL A 1 95 ? 7.137 -2.829 -1.612 1.00 91.69 95 VAL A N 1
ATOM 753 C CA . VAL A 1 95 ? 5.964 -2.677 -2.499 1.00 91.69 95 VAL A CA 1
ATOM 754 C C . VAL A 1 95 ? 4.824 -3.600 -2.073 1.00 91.69 95 VAL A C 1
ATOM 756 O O . VAL A 1 95 ? 3.714 -3.130 -1.842 1.00 91.69 95 VAL A O 1
ATOM 759 N N . LEU A 1 96 ? 5.094 -4.898 -1.883 1.00 90.88 96 LEU A N 1
ATOM 760 C CA . LEU A 1 96 ? 4.074 -5.870 -1.467 1.00 90.88 96 LEU A CA 1
ATOM 761 C C . LEU A 1 96 ? 3.410 -5.496 -0.138 1.00 90.88 96 LEU A C 1
ATOM 763 O O . LEU A 1 96 ? 2.223 -5.750 0.059 1.00 90.88 96 LEU A O 1
ATOM 767 N N . SER A 1 97 ? 4.172 -4.913 0.785 1.00 89.56 97 SER A N 1
ATOM 768 C C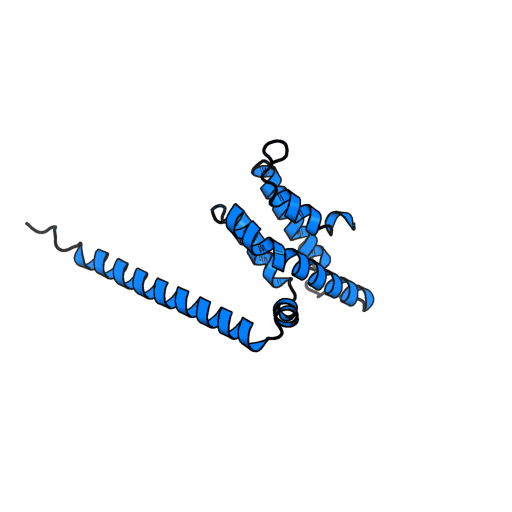A . SER A 1 97 ? 3.652 -4.483 2.083 1.00 89.56 97 SER A CA 1
ATOM 769 C C . SER A 1 97 ? 2.748 -3.256 1.945 1.00 89.56 97 SER A C 1
ATOM 771 O O . SER A 1 97 ? 1.661 -3.240 2.511 1.00 89.56 97 SER A O 1
ATOM 773 N N . LEU A 1 98 ? 3.145 -2.276 1.130 1.00 91.00 98 LEU A N 1
ATOM 774 C CA . LEU A 1 98 ? 2.357 -1.071 0.868 1.00 91.00 98 LEU A CA 1
ATOM 775 C C . LEU A 1 98 ? 1.062 -1.367 0.094 1.00 91.00 98 LEU A C 1
ATOM 777 O O . LEU A 1 98 ? 0.019 -0.814 0.429 1.00 91.00 98 LEU A O 1
ATOM 781 N N . VAL A 1 99 ? 1.091 -2.287 -0.877 1.00 91.50 99 VAL A N 1
ATOM 782 C CA . VAL A 1 99 ? -0.115 -2.728 -1.607 1.00 91.50 99 VAL A CA 1
ATOM 783 C C . VAL A 1 99 ? -1.137 -3.353 -0.655 1.00 91.50 99 VAL A C 1
ATOM 785 O O . VAL A 1 99 ? -2.331 -3.085 -0.763 1.00 91.50 99 VAL A O 1
ATOM 788 N N . LYS A 1 100 ? -0.684 -4.131 0.338 1.00 89.88 100 LYS A N 1
ATOM 789 C CA . LYS A 1 100 ? -1.577 -4.726 1.345 1.00 89.88 100 LYS A CA 1
ATOM 790 C C . LYS A 1 100 ? -2.318 -3.685 2.180 1.00 89.88 100 LYS A C 1
ATOM 792 O O . LYS A 1 100 ? -3.381 -3.999 2.687 1.00 89.88 100 LYS A O 1
ATOM 797 N N . ILE A 1 101 ? -1.800 -2.467 2.325 1.00 91.06 101 ILE A N 1
ATOM 798 C CA . ILE A 1 101 ? -2.470 -1.411 3.100 1.00 91.06 101 ILE A CA 1
ATOM 799 C C . ILE A 1 101 ? -3.722 -0.902 2.380 1.00 91.06 101 ILE A C 1
ATOM 801 O O . ILE A 1 101 ? -4.664 -0.478 3.047 1.00 91.06 101 ILE A O 1
ATOM 805 N N . ILE A 1 102 ? -3.777 -0.999 1.046 1.00 88.81 102 ILE A N 1
ATOM 806 C CA . ILE A 1 102 ? -4.914 -0.519 0.247 1.00 88.81 102 ILE A CA 1
ATOM 807 C C . ILE A 1 102 ? -6.220 -1.205 0.663 1.00 88.81 102 ILE A C 1
ATOM 809 O O . ILE A 1 102 ? -7.260 -0.560 0.717 1.00 88.81 102 ILE A O 1
ATOM 813 N N . VAL A 1 103 ? -6.167 -2.482 1.056 1.00 88.44 103 VAL A N 1
ATOM 814 C CA . VAL A 1 103 ? -7.359 -3.239 1.488 1.00 88.44 103 VAL A CA 1
ATOM 815 C C . VAL A 1 103 ? -7.951 -2.745 2.814 1.00 88.44 103 VAL A C 1
ATOM 817 O O . VAL A 1 103 ? -9.058 -3.130 3.177 1.00 88.44 103 VAL A O 1
ATOM 820 N N . HIS A 1 104 ? -7.214 -1.916 3.558 1.00 90.06 104 HIS A N 1
ATOM 821 C CA . HIS A 1 104 ? -7.657 -1.309 4.816 1.00 90.06 104 HIS A CA 1
ATOM 822 C C . HIS A 1 104 ? -8.107 0.147 4.643 1.00 90.06 104 HIS A C 1
ATOM 824 O O . HIS A 1 104 ? -8.452 0.798 5.630 1.00 90.06 104 HIS A O 1
ATOM 830 N N . MET A 1 105 ? -8.076 0.667 3.416 1.00 88.81 105 MET A N 1
ATOM 831 C CA . MET A 1 105 ? -8.569 1.997 3.092 1.00 88.81 105 MET A CA 1
ATOM 832 C C . MET A 1 105 ? -10.068 1.974 2.816 1.00 88.81 105 MET A C 1
ATOM 834 O O . MET A 1 105 ? -10.602 0.992 2.304 1.00 88.81 105 MET A O 1
ATOM 838 N N . ASP A 1 106 ? -10.716 3.100 3.079 1.00 88.62 106 ASP A N 1
ATOM 839 C CA . ASP A 1 106 ? -12.020 3.406 2.516 1.00 88.62 106 ASP A CA 1
ATOM 840 C C . ASP A 1 106 ? -11.824 4.056 1.139 1.00 88.62 106 ASP A C 1
ATOM 842 O O . ASP A 1 106 ? -11.531 5.246 1.013 1.00 88.62 106 ASP A O 1
ATOM 846 N N . LEU A 1 107 ? -11.937 3.258 0.080 1.00 83.38 107 LEU A N 1
ATOM 847 C CA . LEU A 1 107 ? -11.740 3.755 -1.280 1.00 83.38 107 LEU A CA 1
ATOM 848 C C . LEU A 1 107 ? -12.857 4.704 -1.736 1.00 83.38 107 LEU A C 1
ATOM 850 O O . LEU A 1 107 ? -12.628 5.479 -2.661 1.00 83.38 107 LEU A O 1
ATOM 854 N N . GLU A 1 108 ? -14.016 4.738 -1.070 1.00 80.62 108 GLU A N 1
ATOM 855 C CA . GLU A 1 108 ? -15.077 5.699 -1.399 1.00 80.62 108 GLU A CA 1
ATOM 856 C C . GLU A 1 108 ? -14.657 7.139 -1.074 1.00 80.62 108 GLU A C 1
ATOM 858 O O . GLU A 1 108 ? -15.055 8.082 -1.761 1.00 80.62 108 GLU A O 1
ATOM 863 N N . LEU A 1 109 ? -13.756 7.327 -0.101 1.00 78.69 109 LEU A N 1
ATOM 864 C CA . LEU A 1 109 ? -13.169 8.637 0.194 1.00 78.69 109 LEU A CA 1
ATOM 865 C C . LEU A 1 109 ? -12.287 9.188 -0.932 1.00 78.69 109 LEU A C 1
ATOM 867 O O . LEU A 1 109 ? -12.049 10.400 -0.960 1.00 78.69 109 LEU A O 1
ATOM 871 N N . TYR A 1 110 ? -11.786 8.349 -1.845 1.00 70.69 110 TYR A N 1
ATOM 872 C CA . TYR A 1 110 ? -11.129 8.860 -3.051 1.00 70.69 110 TYR A CA 1
ATOM 873 C C . TYR A 1 110 ? -12.149 9.583 -3.934 1.00 70.69 110 TYR A C 1
ATOM 875 O O . TYR A 1 110 ? -11.879 10.693 -4.384 1.00 70.69 110 TYR A O 1
ATOM 883 N N . SER A 1 111 ? -13.336 8.998 -4.094 1.00 66.88 111 SER A N 1
ATOM 884 C CA . SER A 1 111 ? -14.421 9.541 -4.910 1.00 66.88 111 SER A CA 1
ATOM 885 C C . SER A 1 111 ? -15.104 10.756 -4.288 1.00 66.88 111 SER A C 1
ATOM 887 O O . SER A 1 111 ? -15.437 11.695 -4.998 1.00 66.88 111 SER A O 1
ATOM 889 N N . LEU A 1 112 ? -15.274 10.796 -2.963 1.00 62.44 112 LEU A N 1
ATOM 890 C CA . LEU A 1 112 ? -15.849 11.958 -2.263 1.00 62.44 112 LEU A CA 1
ATOM 891 C C . LEU A 1 112 ? -14.991 13.225 -2.391 1.00 62.44 112 LEU A C 1
ATOM 893 O O . LEU A 1 112 ? -15.519 14.332 -2.318 1.00 62.44 112 LEU A O 1
ATOM 897 N N . LYS A 1 113 ? -13.674 13.083 -2.584 1.00 60.06 113 LYS A N 1
ATOM 898 C CA . LYS A 1 113 ? -12.777 14.220 -2.842 1.00 60.06 113 LYS A CA 1
ATOM 899 C C . LYS A 1 113 ? -12.740 14.650 -4.305 1.00 60.06 113 LYS A C 1
ATOM 901 O O . LYS A 1 113 ? -12.395 15.800 -4.557 1.00 60.06 113 LYS A O 1
ATOM 906 N N . SER A 1 114 ? -13.054 13.751 -5.237 1.00 57.25 114 SER A N 1
ATOM 907 C CA . SER A 1 114 ? -13.099 14.035 -6.675 1.00 57.25 114 SER A CA 1
ATOM 908 C C . SER A 1 114 ? -14.515 14.241 -7.221 1.00 57.25 114 SER A C 1
ATOM 910 O O . SER A 1 114 ? -14.643 14.525 -8.396 1.00 57.25 114 SER A O 1
ATOM 912 N N . GLN A 1 115 ? -15.551 14.132 -6.381 1.00 53.75 115 GLN A N 1
ATOM 913 C CA . GLN A 1 115 ? -16.977 14.264 -6.714 1.00 53.75 115 GLN A CA 1
ATOM 914 C C . GLN A 1 115 ? -17.545 13.217 -7.697 1.00 53.75 115 GLN A C 1
ATOM 916 O O . GLN A 1 115 ? -18.718 13.300 -8.036 1.00 53.75 115 GLN A O 1
ATOM 921 N N . ASP A 1 116 ? -16.787 12.168 -8.043 1.00 57.53 116 ASP A N 1
ATOM 922 C CA . ASP A 1 116 ? -17.160 11.231 -9.109 1.00 57.53 116 ASP A CA 1
ATOM 923 C C . ASP A 1 116 ? -16.818 9.763 -8.777 1.00 57.53 116 ASP A C 1
ATOM 925 O O . ASP A 1 116 ? -15.720 9.255 -9.025 1.00 57.53 116 ASP A O 1
ATOM 929 N N . GLN A 1 117 ? -17.783 9.043 -8.190 1.00 53.88 117 GLN A N 1
ATOM 930 C CA . GLN A 1 117 ? -17.641 7.617 -7.844 1.00 53.88 117 GLN A CA 1
ATOM 931 C C . GLN A 1 117 ? -17.535 6.705 -9.076 1.00 53.88 117 GLN A C 1
ATOM 933 O O . GLN A 1 117 ? -16.780 5.732 -9.054 1.00 53.88 117 GLN A O 1
ATOM 938 N N . GLY A 1 118 ? -18.271 7.025 -10.146 1.00 61.53 118 GLY A N 1
ATOM 939 C CA . GLY A 1 118 ? -18.232 6.276 -11.406 1.00 61.53 118 GLY A CA 1
ATOM 940 C C . GLY A 1 118 ? -16.898 6.432 -12.132 1.00 61.53 118 GLY A C 1
ATOM 941 O O . GLY A 1 118 ? -16.301 5.440 -12.546 1.00 61.53 118 GLY A O 1
ATOM 942 N N . GLU A 1 119 ? -16.370 7.657 -12.180 1.00 73.81 119 GLU A N 1
ATOM 943 C CA . GLU A 1 119 ? -15.147 7.965 -12.922 1.00 73.81 119 GLU A CA 1
ATOM 944 C C . GLU A 1 119 ? -13.923 7.228 -12.388 1.00 73.81 119 GLU A C 1
ATOM 946 O O . GLU A 1 119 ? -13.124 6.728 -13.174 1.00 73.81 119 GLU A O 1
ATOM 951 N N . LEU A 1 120 ? -13.770 7.106 -11.063 1.00 76.25 120 LEU A N 1
ATOM 952 C CA . LEU A 1 120 ? -12.602 6.426 -10.496 1.00 76.25 120 LEU A CA 1
ATOM 953 C C . LEU A 1 120 ? -12.597 4.929 -10.829 1.00 76.25 120 LEU A C 1
ATOM 955 O O . LEU A 1 120 ? -11.545 4.363 -11.140 1.00 76.25 120 LEU A O 1
ATOM 959 N N . LYS A 1 121 ? -13.767 4.284 -10.759 1.00 79.75 121 LYS A N 1
ATOM 960 C CA . LYS A 1 121 ? -13.911 2.865 -11.093 1.00 79.75 121 LYS A CA 1
ATOM 961 C C . LYS A 1 121 ? -13.639 2.634 -12.577 1.00 79.75 121 LYS A C 1
ATOM 963 O O . LYS A 1 121 ? -12.823 1.772 -12.902 1.00 79.75 121 LYS A O 1
ATOM 968 N N . ASP A 1 122 ? -14.264 3.423 -13.445 1.00 85.81 122 ASP A N 1
ATOM 969 C CA . ASP A 1 122 ? -14.093 3.312 -14.894 1.00 85.81 122 ASP A CA 1
ATOM 970 C C . ASP A 1 122 ? -12.644 3.611 -15.296 1.00 85.81 122 ASP A C 1
ATOM 972 O O . ASP A 1 122 ? -12.044 2.878 -16.081 1.00 85.81 122 ASP A O 1
ATOM 976 N N . TYR A 1 123 ? -12.024 4.625 -14.687 1.00 85.62 123 TYR A N 1
ATOM 977 C CA . TYR A 1 123 ? -10.611 4.941 -14.872 1.00 85.62 123 TYR A CA 1
ATOM 978 C C . TYR A 1 123 ? -9.705 3.765 -14.489 1.00 85.62 123 TYR A C 1
ATOM 980 O O . TYR A 1 123 ? -8.828 3.383 -15.267 1.00 85.62 123 TYR A O 1
ATOM 988 N N . ALA A 1 124 ? -9.917 3.164 -13.314 1.00 85.81 124 ALA A N 1
ATOM 989 C CA . ALA A 1 124 ? -9.120 2.029 -12.857 1.00 85.81 124 ALA A CA 1
ATOM 990 C C . ALA A 1 124 ? -9.287 0.805 -13.772 1.00 85.81 124 ALA A C 1
ATOM 992 O O . ALA A 1 124 ? -8.299 0.148 -14.098 1.00 85.81 124 ALA A O 1
ATOM 993 N N . GLN A 1 125 ? -10.511 0.522 -14.227 1.00 88.88 125 GLN A N 1
ATOM 994 C CA . GLN A 1 125 ? -10.787 -0.570 -15.164 1.00 88.88 125 GLN A CA 1
ATOM 995 C C . GLN A 1 125 ? -10.146 -0.327 -16.534 1.00 88.88 125 GLN A C 1
ATOM 997 O O . GLN A 1 125 ? -9.533 -1.237 -17.089 1.00 88.88 125 GLN A O 1
ATOM 1002 N N . ASN A 1 126 ? -10.216 0.901 -17.051 1.00 93.75 126 ASN A N 1
ATOM 1003 C CA . ASN A 1 126 ? -9.572 1.274 -18.308 1.00 93.75 126 ASN A CA 1
ATOM 1004 C C . ASN A 1 126 ? -8.049 1.136 -18.224 1.00 93.75 126 ASN A C 1
ATOM 1006 O O . ASN A 1 126 ? -7.437 0.566 -19.125 1.00 93.75 126 ASN A O 1
ATOM 1010 N N . LYS A 1 127 ? -7.437 1.593 -17.123 1.00 91.94 127 LYS A N 1
ATOM 1011 C CA . LYS A 1 127 ? -5.993 1.445 -16.899 1.00 91.94 127 LYS A CA 1
ATOM 1012 C C . LYS A 1 127 ? -5.567 -0.011 -16.753 1.00 91.94 127 LYS A C 1
ATOM 1014 O O . LYS A 1 127 ? -4.514 -0.377 -17.264 1.00 91.94 127 LYS A O 1
ATOM 1019 N N . LEU A 1 128 ? -6.371 -0.842 -16.088 1.00 93.56 128 LEU A N 1
ATOM 1020 C CA . LEU A 1 128 ? -6.102 -2.276 -15.996 1.00 93.56 128 LEU A CA 1
ATOM 1021 C C . LEU A 1 128 ? -6.128 -2.926 -17.382 1.00 93.56 128 LEU A C 1
ATOM 1023 O O . LEU A 1 128 ? -5.179 -3.616 -17.739 1.00 93.56 128 LEU A O 1
ATOM 1027 N N . LYS A 1 129 ? -7.162 -2.640 -18.178 1.00 95.69 129 LYS A N 1
ATOM 1028 C CA . LYS A 1 129 ? -7.291 -3.166 -19.539 1.00 95.69 129 LYS A CA 1
ATOM 1029 C C . LYS A 1 129 ? -6.129 -2.737 -20.441 1.00 95.69 129 LYS A C 1
ATOM 1031 O O . LYS A 1 129 ? -5.590 -3.564 -21.161 1.00 95.69 129 LYS A O 1
ATOM 1036 N N . GLU A 1 130 ? -5.710 -1.472 -20.372 1.00 97.44 130 GLU A N 1
ATOM 1037 C CA . GLU A 1 130 ? -4.554 -0.951 -21.122 1.00 97.44 130 GLU A CA 1
ATOM 1038 C C . GLU A 1 130 ? -3.273 -1.746 -20.815 1.00 97.44 130 GLU A C 1
ATOM 1040 O O . GLU A 1 130 ? -2.562 -2.160 -21.730 1.00 97.44 130 GLU A O 1
ATOM 1045 N N . VAL A 1 131 ? -3.014 -2.019 -19.531 1.00 97.00 131 VAL A N 1
ATOM 1046 C CA . VAL A 1 131 ? -1.860 -2.820 -19.093 1.00 97.00 131 VAL A CA 1
ATOM 1047 C C . VAL A 1 131 ? -1.989 -4.282 -19.527 1.00 97.00 131 VAL A C 1
ATOM 1049 O O . VAL A 1 131 ? -1.006 -4.878 -19.964 1.00 97.00 131 VAL A O 1
ATOM 1052 N N . GLU A 1 132 ? -3.179 -4.875 -19.414 1.00 97.31 132 GLU A N 1
ATOM 1053 C CA . GLU A 1 132 ? -3.443 -6.243 -19.874 1.00 97.31 132 GLU A CA 1
ATOM 1054 C C . GLU A 1 132 ? -3.204 -6.385 -21.382 1.00 97.31 132 GLU A C 1
ATOM 1056 O O . GLU A 1 132 ? -2.484 -7.294 -21.803 1.00 97.31 132 GLU A O 1
ATOM 1061 N N . ASP A 1 133 ? -3.738 -5.465 -22.188 1.00 97.94 133 ASP A N 1
ATOM 1062 C CA . ASP A 1 133 ? -3.571 -5.449 -23.642 1.00 97.94 133 ASP A CA 1
ATOM 1063 C C . ASP A 1 133 ? -2.085 -5.298 -24.023 1.00 97.94 133 ASP A C 1
ATOM 1065 O O . ASP A 1 133 ? -1.573 -6.057 -24.854 1.00 97.94 133 ASP A O 1
ATOM 1069 N N . GLU A 1 134 ? -1.353 -4.386 -23.369 1.00 98.06 134 GLU A N 1
ATOM 1070 C CA . GLU A 1 134 ? 0.089 -4.204 -23.582 1.00 98.06 134 GLU A CA 1
ATOM 1071 C C . GLU A 1 134 ? 0.887 -5.474 -23.236 1.00 98.06 134 GLU A C 1
ATOM 1073 O O . GLU A 1 134 ? 1.768 -5.893 -23.997 1.00 98.06 134 GLU A O 1
ATOM 1078 N N . LEU A 1 135 ? 0.570 -6.122 -22.110 1.00 97.62 135 LEU A N 1
ATOM 1079 C CA . LEU A 1 135 ? 1.211 -7.371 -21.697 1.00 97.62 135 LEU A CA 1
ATOM 1080 C C . LEU A 1 135 ? 0.937 -8.501 -22.692 1.00 97.62 135 LEU A C 1
ATOM 1082 O O . LEU A 1 135 ? 1.865 -9.219 -23.064 1.00 97.62 135 LEU A O 1
ATOM 1086 N N . VAL A 1 136 ? -0.304 -8.645 -23.165 1.00 98.06 136 VAL A N 1
ATOM 1087 C CA . VAL A 1 136 ? -0.674 -9.662 -24.161 1.00 98.06 136 VAL A CA 1
ATOM 1088 C C . VAL A 1 136 ? 0.112 -9.471 -25.456 1.00 98.06 136 VAL A C 1
ATOM 1090 O O . VAL A 1 136 ? 0.600 -10.453 -26.022 1.00 98.06 136 VAL A O 1
ATOM 1093 N N . VAL A 1 137 ? 0.267 -8.230 -25.926 1.00 98.06 137 VAL A N 1
ATOM 1094 C CA . VAL A 1 137 ? 1.066 -7.923 -27.123 1.00 98.06 137 VAL A CA 1
ATOM 1095 C C . VAL A 1 137 ? 2.529 -8.322 -26.918 1.00 98.06 137 VAL A C 1
ATOM 1097 O O . VAL A 1 137 ? 3.083 -9.039 -27.754 1.00 98.06 137 VAL A O 1
ATOM 1100 N N . LYS A 1 138 ? 3.141 -7.930 -25.793 1.00 97.38 138 LYS A N 1
ATOM 1101 C CA . LYS A 1 138 ? 4.545 -8.258 -25.487 1.00 97.38 138 LYS A CA 1
ATOM 1102 C C . LYS A 1 138 ? 4.781 -9.762 -25.381 1.00 97.38 138 LYS A C 1
ATOM 1104 O O . LYS A 1 138 ? 5.739 -10.269 -25.957 1.00 97.38 138 LYS A O 1
ATOM 1109 N N . VAL A 1 139 ? 3.888 -10.488 -24.707 1.00 97.50 139 VAL A N 1
ATOM 1110 C CA . VAL A 1 139 ? 3.976 -11.951 -24.582 1.00 97.50 139 VAL A CA 1
ATOM 1111 C C . VAL A 1 139 ? 3.846 -12.624 -25.949 1.00 97.50 139 VAL A C 1
ATOM 1113 O O . VAL A 1 139 ? 4.631 -13.513 -26.267 1.00 97.50 139 VAL A O 1
ATOM 1116 N N . LYS A 1 140 ? 2.909 -12.181 -26.798 1.00 96.44 140 LYS A N 1
ATOM 1117 C CA . LYS A 1 140 ? 2.772 -12.715 -28.164 1.00 96.44 140 LYS A CA 1
ATOM 1118 C C . LYS A 1 140 ? 4.016 -12.465 -29.021 1.00 96.44 140 LYS A C 1
ATOM 1120 O O . LYS A 1 140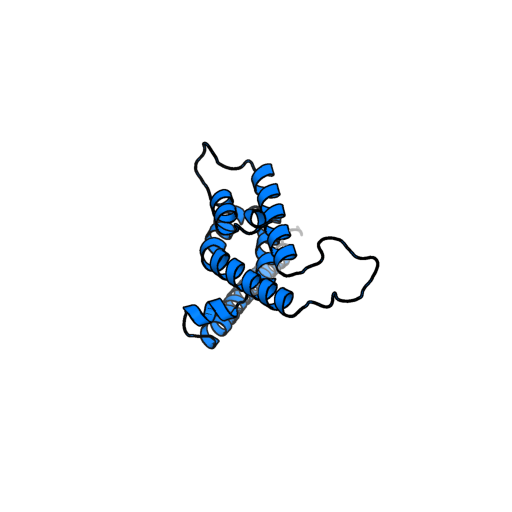 ? 4.371 -13.348 -29.798 1.00 96.44 140 LYS A O 1
ATOM 1125 N N . SER A 1 141 ? 4.658 -11.300 -28.895 1.00 96.12 141 SER A N 1
ATOM 1126 C CA . SER A 1 141 ? 5.919 -11.003 -29.597 1.00 96.12 141 SER A CA 1
ATOM 1127 C C . SER A 1 141 ? 7.033 -11.941 -29.144 1.00 96.12 141 SER A C 1
ATOM 1129 O O . SER A 1 141 ? 7.624 -12.626 -29.973 1.00 96.12 141 SER A O 1
ATOM 1131 N N . ALA A 1 142 ? 7.236 -12.060 -27.828 1.00 95.56 142 ALA A N 1
ATOM 1132 C CA . ALA A 1 142 ? 8.274 -12.911 -27.253 1.00 95.56 142 ALA A CA 1
ATOM 1133 C C . ALA A 1 142 ? 8.113 -14.389 -27.652 1.00 95.56 142 ALA A C 1
ATOM 1135 O O . ALA A 1 142 ? 9.097 -15.061 -27.941 1.00 95.56 142 ALA A O 1
ATOM 1136 N N . ILE A 1 143 ? 6.876 -14.898 -27.728 1.00 94.62 143 ILE A N 1
ATOM 1137 C CA . ILE A 1 143 ? 6.616 -16.267 -28.202 1.00 94.62 143 ILE A CA 1
ATOM 1138 C C . ILE A 1 143 ? 7.055 -16.439 -29.664 1.00 94.62 143 ILE A C 1
ATOM 1140 O O . ILE A 1 143 ? 7.697 -17.436 -29.978 1.00 94.62 143 ILE A O 1
ATOM 1144 N N . ARG A 1 144 ? 6.741 -15.481 -30.551 1.00 93.12 144 ARG A N 1
ATOM 1145 C CA . ARG A 1 144 ? 7.135 -15.551 -31.971 1.00 93.12 144 ARG A CA 1
ATOM 1146 C C . ARG A 1 144 ? 8.650 -15.514 -32.163 1.00 93.12 144 ARG A C 1
ATOM 1148 O O . ARG A 1 144 ? 9.164 -16.208 -33.032 1.00 93.12 144 ARG A O 1
ATOM 1155 N N . GLU A 1 145 ? 9.348 -14.703 -31.373 1.00 91.44 145 GLU A N 1
ATOM 1156 C CA . GLU A 1 145 ? 10.813 -14.612 -31.403 1.00 91.44 145 GLU A CA 1
ATOM 1157 C C . GLU A 1 145 ? 11.467 -15.950 -31.038 1.00 91.44 145 GLU A C 1
ATOM 1159 O O . GLU A 1 145 ? 12.398 -16.372 -31.715 1.00 91.44 145 GLU A O 1
ATOM 1164 N N . VAL A 1 146 ? 10.936 -16.656 -30.033 1.00 89.56 146 VAL A N 1
ATOM 1165 C CA . VAL A 1 146 ? 11.432 -17.986 -29.643 1.00 89.56 146 VAL A CA 1
ATOM 1166 C C . VAL A 1 146 ? 11.122 -19.039 -30.711 1.00 89.56 146 VAL A C 1
ATOM 1168 O O . VAL A 1 146 ? 11.997 -19.826 -31.046 1.00 89.56 146 VAL A O 1
ATOM 1171 N N . THR A 1 147 ? 9.917 -19.046 -31.292 1.00 87.56 147 THR A N 1
ATOM 1172 C CA . THR A 1 147 ? 9.547 -20.055 -32.306 1.00 87.56 147 THR A CA 1
ATOM 1173 C C . THR A 1 147 ? 10.291 -19.906 -33.630 1.00 87.56 147 THR A C 1
ATOM 1175 O O . THR A 1 147 ? 10.420 -20.883 -34.353 1.00 87.56 147 THR A O 1
ATOM 1178 N N . ASN A 1 148 ? 10.755 -18.700 -33.964 1.00 76.62 148 ASN A N 1
ATOM 1179 C CA . ASN A 1 148 ? 11.495 -18.438 -35.202 1.00 76.62 148 ASN A CA 1
ATOM 1180 C C . ASN A 1 148 ? 13.020 -18.603 -35.032 1.00 76.62 148 ASN A C 1
ATOM 1182 O O . ASN A 1 148 ? 13.750 -18.479 -36.010 1.00 76.62 148 ASN A O 1
ATOM 1186 N N . GLY A 1 149 ? 13.509 -18.820 -33.804 1.00 60.66 149 GLY A N 1
ATOM 1187 C CA . GLY A 1 149 ? 14.937 -18.961 -33.492 1.00 60.66 149 GLY A CA 1
ATOM 1188 C C . GLY A 1 149 ? 15.489 -20.388 -33.603 1.00 60.66 149 GLY A C 1
ATOM 1189 O O . GLY A 1 149 ? 16.703 -20.559 -33.546 1.00 60.66 149 GLY A O 1
ATOM 1190 N N . ASP A 1 150 ? 14.629 -21.398 -33.780 1.00 56.34 150 ASP A N 1
ATOM 1191 C CA . ASP A 1 150 ? 15.025 -22.815 -33.876 1.00 56.34 150 ASP A CA 1
ATOM 1192 C C . ASP A 1 150 ? 15.414 -23.256 -35.309 1.00 56.34 150 ASP A C 1
ATOM 1194 O O . ASP A 1 150 ? 15.866 -24.384 -35.507 1.00 56.34 150 ASP A O 1
ATOM 1198 N N . ASP A 1 151 ? 15.307 -22.373 -36.310 1.00 56.66 151 ASP A N 1
ATOM 1199 C CA . ASP A 1 151 ? 15.560 -22.700 -37.726 1.00 56.66 151 ASP A CA 1
ATOM 1200 C C . ASP A 1 151 ? 17.039 -22.538 -38.171 1.00 56.66 151 ASP A C 1
ATOM 1202 O O . ASP A 1 151 ? 17.363 -22.816 -39.325 1.00 56.66 151 ASP A O 1
ATOM 1206 N N . GLU A 1 152 ? 17.967 -22.135 -37.288 1.00 57.53 152 GLU A N 1
ATOM 1207 C CA . GLU A 1 152 ? 19.386 -21.880 -37.641 1.00 57.53 152 GLU A CA 1
ATOM 1208 C C . GLU A 1 152 ? 20.398 -22.974 -37.224 1.00 57.53 152 GLU A C 1
ATOM 1210 O O . GLU A 1 152 ? 21.606 -22.739 -37.232 1.00 57.53 152 GLU A O 1
ATOM 1215 N N . TYR A 1 153 ? 19.961 -24.203 -36.924 1.00 57.47 153 TYR A N 1
ATOM 1216 C CA 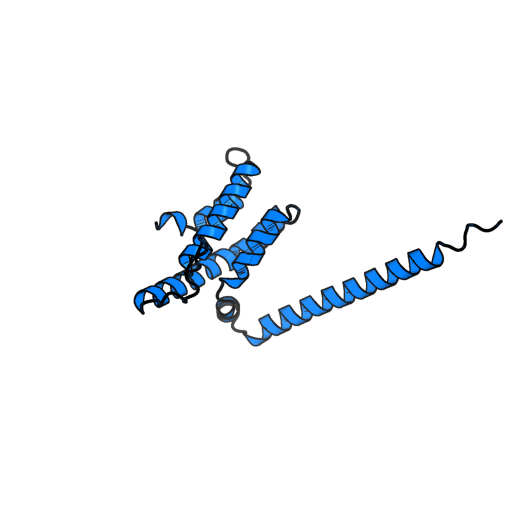. TYR A 1 153 ? 20.884 -25.315 -36.624 1.00 57.47 153 TYR A CA 1
ATOM 1217 C C . TYR A 1 153 ? 20.587 -26.604 -37.402 1.00 57.47 153 TYR A C 1
ATOM 1219 O O . TYR A 1 153 ? 20.416 -27.664 -36.809 1.00 57.47 153 TYR A O 1
ATOM 1227 N N . PHE A 1 154 ? 20.598 -26.543 -38.737 1.00 55.28 154 PHE A N 1
ATOM 1228 C CA . PHE A 1 154 ? 20.747 -27.739 -39.582 1.00 55.28 154 PHE A CA 1
ATOM 1229 C C . PHE A 1 154 ? 21.531 -27.434 -40.868 1.00 55.28 154 PHE A C 1
ATOM 1231 O O . PHE A 1 154 ? 20.930 -27.254 -41.924 1.00 55.28 154 PHE A O 1
ATOM 1238 N N . LEU A 1 155 ? 22.866 -27.413 -40.788 1.00 47.25 155 LEU A N 1
ATOM 1239 C CA . LEU A 1 155 ? 23.777 -27.642 -41.921 1.00 47.25 155 LEU A CA 1
ATOM 1240 C C . LEU A 1 155 ? 25.031 -28.384 -41.447 1.00 47.25 155 LEU A C 1
ATOM 1242 O O . LEU A 1 155 ? 25.654 -27.916 -40.468 1.00 47.25 155 LEU A O 1
#

pLDDT: mean 85.09, std 12.54, range [47.25, 98.06]

Organism: Tanacetum cinerariifolium (NCBI:txid118510)

Secondary structure (DSSP, 8-state):
-GGGG-HHHHHHHHH---TTTPPPHHHHHHHHHHHHHHHHHHTT--SS--S--PPP---HHHHHHHHHHHHHHHHHHHHHHHHHHHHHTT-HHHHHHHHHHHTTS-THHHHHHHT-HHHHHHHHHHHHHHHHHHHHHHHHHHHHHHHTSGGG---